Protein AF-A0A2G0CEU6-F1 (afdb_monomer_lite)

Secondary structure (DSSP, 8-state):
-------B-SSPEEEEEEETTSS-HHHHHHHHHHHHHHHHHHHHHH-S--S-HHHHHHHHHHHHHHHHHHHHHHHHHHHH--SS--GGGSHHHHHHHHHHHHHHHHTTS-EEEEEEE-SSEEEEEEE-SSTT--B-HHHHHHHHHHHHHHHHHHHTT-TT---EEEEEEEE-

Foldseek 3Di:
DDFCLDWFAQDKKKKKWWWDWLAPPVRVVVLVVVLVVQLVVLCVVLDVDDPDPVSVVVSVVSNVVSVVVSVVVVVVRSVPRPDDAQLLVPVVLVVLLVVLVVVCVVVQLWAWDDWDGGRTMIITIIHRPDNGDTHRSLVSVVVSLVVSVQVSCVVVVNPPDRTTDPDMHMDD

Structure (mmCIF, N/CA/C/O backbone):
data_AF-A0A2G0CEU6-F1
#
_entry.id   AF-A0A2G0CEU6-F1
#
loop_
_atom_site.group_PDB
_atom_site.id
_atom_site.type_symbol
_atom_site.label_atom_id
_atom_site.label_alt_id
_atom_site.label_comp_id
_atom_site.label_asym_id
_atom_site.label_entity_id
_atom_site.label_seq_id
_atom_site.pdbx_PDB_ins_code
_atom_site.Cartn_x
_atom_site.Cartn_y
_atom_site.Cartn_z
_atom_site.occupancy
_atom_site.B_iso_or_equiv
_atom_site.auth_seq_id
_atom_site.auth_comp_id
_atom_site.auth_asym_id
_atom_site.auth_atom_id
_atom_site.pdbx_PDB_model_num
ATOM 1 N N . MET A 1 1 ? 9.074 -14.676 -6.698 1.00 38.03 1 MET A N 1
ATOM 2 C CA . MET A 1 1 ? 8.589 -13.423 -7.306 1.00 38.03 1 MET A CA 1
ATOM 3 C C . MET A 1 1 ? 8.573 -12.384 -6.207 1.00 38.03 1 MET A C 1
ATOM 5 O O . MET A 1 1 ? 7.624 -12.331 -5.429 1.00 38.03 1 MET A O 1
ATOM 9 N N . GLU A 1 2 ? 9.701 -11.699 -6.066 1.00 34.56 2 GLU A N 1
ATOM 10 C CA . GLU A 1 2 ? 9.838 -10.519 -5.222 1.00 34.56 2 GLU A CA 1
ATOM 11 C C . GLU A 1 2 ? 9.307 -9.341 -6.026 1.00 34.56 2 GLU A C 1
ATOM 13 O O . GLU A 1 2 ? 9.771 -9.082 -7.135 1.00 34.56 2 GLU A O 1
ATOM 18 N N . PHE A 1 3 ? 8.280 -8.682 -5.498 1.00 52.75 3 PHE A N 1
ATOM 19 C CA . PHE A 1 3 ? 8.016 -7.302 -5.878 1.00 52.75 3 PHE A CA 1
ATOM 20 C C . PHE A 1 3 ? 9.259 -6.506 -5.495 1.00 52.75 3 PHE A C 1
ATOM 22 O O . PHE A 1 3 ? 9.892 -6.822 -4.474 1.00 52.75 3 PHE A O 1
ATOM 29 N N . LYS A 1 4 ? 9.643 -5.554 -6.346 1.00 54.44 4 LYS A N 1
ATOM 30 C CA . LYS A 1 4 ? 10.689 -4.590 -6.031 1.00 54.44 4 LYS A CA 1
ATOM 31 C C . LYS A 1 4 ? 10.110 -3.711 -4.928 1.00 54.44 4 LYS A C 1
ATOM 33 O O . LYS A 1 4 ? 9.631 -2.646 -5.238 1.00 54.44 4 LYS A O 1
ATOM 38 N N . ASN A 1 5 ? 10.122 -4.230 -3.694 1.00 63.56 5 ASN A N 1
ATOM 39 C CA . ASN A 1 5 ? 9.814 -3.539 -2.444 1.00 63.56 5 ASN A CA 1
ATOM 40 C C . ASN A 1 5 ? 10.901 -2.480 -2.225 1.00 63.56 5 ASN A C 1
ATOM 42 O O . ASN A 1 5 ? 11.690 -2.604 -1.284 1.00 63.56 5 ASN A O 1
ATOM 46 N N . CYS A 1 6 ? 11.036 -1.568 -3.185 1.00 71.12 6 CYS A N 1
ATOM 47 C CA . CYS A 1 6 ? 12.029 -0.517 -3.193 1.00 71.12 6 CYS A CA 1
ATOM 48 C C . CYS A 1 6 ? 11.751 0.369 -1.993 1.00 71.12 6 CYS A C 1
ATOM 50 O O . CYS A 1 6 ? 10.603 0.564 -1.594 1.00 71.12 6 CYS A O 1
ATOM 52 N N . ASP A 1 7 ? 12.812 0.869 -1.377 1.00 86.06 7 ASP A N 1
ATOM 53 C CA . ASP A 1 7 ? 12.618 1.820 -0.304 1.00 86.06 7 ASP A CA 1
ATOM 54 C C . ASP A 1 7 ? 11.961 3.085 -0.863 1.00 86.06 7 ASP A C 1
ATOM 56 O O . ASP A 1 7 ? 12.231 3.503 -1.987 1.00 86.06 7 ASP A O 1
ATOM 60 N N . ILE A 1 8 ? 11.068 3.668 -0.072 1.00 89.44 8 ILE A N 1
ATOM 61 C CA . ILE A 1 8 ? 10.282 4.830 -0.467 1.00 89.44 8 ILE A CA 1
ATOM 62 C C . ILE A 1 8 ? 11.226 6.032 -0.482 1.00 89.44 8 ILE A C 1
ATOM 64 O O . ILE A 1 8 ? 11.751 6.415 0.568 1.00 89.44 8 ILE A O 1
ATOM 68 N N . THR A 1 9 ? 11.436 6.602 -1.665 1.00 92.56 9 THR A N 1
ATOM 69 C CA . THR A 1 9 ? 12.214 7.824 -1.910 1.00 92.56 9 THR A CA 1
ATOM 70 C C . THR A 1 9 ? 11.265 8.987 -2.204 1.00 92.56 9 THR A C 1
ATOM 72 O O . THR A 1 9 ? 10.069 8.901 -1.932 1.00 92.56 9 THR A O 1
ATOM 75 N N . ARG A 1 10 ? 11.772 10.096 -2.754 1.00 91.75 10 ARG A N 1
ATOM 76 C CA . ARG A 1 10 ? 10.947 11.233 -3.179 1.00 91.75 10 ARG A CA 1
ATOM 77 C C . ARG A 1 10 ? 9.967 10.891 -4.311 1.00 91.75 10 ARG A C 1
ATOM 79 O O . ARG A 1 10 ? 8.963 11.587 -4.453 1.00 91.75 10 ARG A O 1
ATOM 86 N N . ASP A 1 11 ? 10.236 9.843 -5.085 1.00 90.00 11 ASP A N 1
ATOM 87 C CA . ASP A 1 11 ? 9.323 9.393 -6.132 1.00 90.00 11 ASP A CA 1
ATOM 88 C C . ASP A 1 11 ? 8.077 8.754 -5.507 1.00 90.00 11 ASP A C 1
ATOM 90 O O . ASP A 1 11 ? 8.147 8.007 -4.528 1.00 90.00 11 ASP A O 1
ATOM 94 N N . ALA A 1 12 ? 6.908 9.106 -6.042 1.00 90.12 12 ALA A N 1
ATOM 95 C CA . ALA A 1 12 ? 5.639 8.676 -5.478 1.00 90.12 12 ALA A CA 1
ATOM 96 C C . ALA A 1 12 ? 5.393 7.191 -5.756 1.00 90.12 12 ALA A C 1
ATOM 98 O O . ALA A 1 12 ? 5.243 6.784 -6.902 1.00 90.12 12 ALA A O 1
ATOM 99 N N . VAL A 1 13 ? 5.244 6.412 -4.689 1.00 90.19 13 VAL A N 1
ATOM 100 C CA . VAL A 1 13 ? 4.971 4.981 -4.741 1.00 90.19 13 VAL A CA 1
ATOM 101 C C . VAL A 1 13 ? 3.499 4.713 -4.445 1.00 90.19 13 VAL A C 1
ATOM 103 O O . VAL A 1 13 ? 2.932 5.188 -3.454 1.00 90.19 13 VAL A O 1
ATOM 106 N N . HIS A 1 14 ? 2.868 3.898 -5.285 1.00 91.00 14 HIS A N 1
ATOM 107 C CA . HIS A 1 14 ? 1.523 3.383 -5.064 1.00 91.00 14 HIS A CA 1
ATOM 108 C C . HIS A 1 14 ? 1.570 1.988 -4.431 1.00 91.00 14 HIS A C 1
ATOM 110 O O . HIS A 1 14 ? 1.962 1.010 -5.063 1.00 91.00 14 HIS A O 1
ATOM 116 N N . ILE A 1 15 ? 1.123 1.893 -3.180 1.00 91.31 15 ILE A N 1
ATOM 117 C CA . ILE A 1 15 ? 1.107 0.673 -2.374 1.00 91.31 15 ILE A CA 1
ATOM 118 C C . ILE A 1 15 ? -0.297 0.079 -2.337 1.00 91.31 15 ILE A C 1
ATOM 120 O O . ILE A 1 15 ? -1.258 0.747 -1.955 1.00 91.31 15 ILE A O 1
ATOM 124 N N . ILE A 1 16 ? -0.393 -1.221 -2.614 1.00 91.69 16 ILE A N 1
ATOM 125 C CA . ILE A 1 16 ? -1.625 -2.003 -2.518 1.00 91.69 16 ILE A CA 1
ATOM 126 C C . ILE A 1 16 ? -1.421 -3.159 -1.541 1.00 91.69 16 ILE A C 1
ATOM 128 O O . ILE A 1 16 ? -0.546 -4.017 -1.704 1.00 91.69 16 ILE A O 1
ATOM 132 N N . TYR A 1 17 ? -2.256 -3.226 -0.507 1.00 93.62 17 TYR A N 1
ATOM 133 C CA . TYR A 1 17 ? -2.253 -4.338 0.444 1.00 93.62 17 TYR A CA 1
ATOM 134 C C . TYR A 1 17 ? -3.670 -4.759 0.817 1.00 93.62 17 TYR A C 1
ATOM 136 O O . TYR A 1 17 ? -4.619 -3.987 0.763 1.00 93.62 17 TYR A O 1
ATOM 144 N N . ARG A 1 18 ? -3.828 -6.035 1.179 1.00 93.88 18 ARG A N 1
ATOM 145 C CA . ARG A 1 18 ? -5.142 -6.688 1.220 1.00 93.88 18 ARG A CA 1
ATOM 146 C C . ARG A 1 18 ? -5.360 -7.547 2.454 1.00 93.88 18 ARG A C 1
ATOM 148 O O . ARG A 1 18 ? -4.405 -8.048 3.065 1.00 93.88 18 ARG A O 1
ATOM 155 N N . LEU A 1 19 ? -6.627 -7.798 2.761 1.00 94.75 19 LEU A N 1
ATOM 156 C CA . LEU A 1 19 ? -7.017 -8.747 3.792 1.00 94.75 19 LEU A CA 1
ATOM 157 C C . LEU A 1 19 ? -6.581 -10.177 3.443 1.00 94.75 19 LEU A 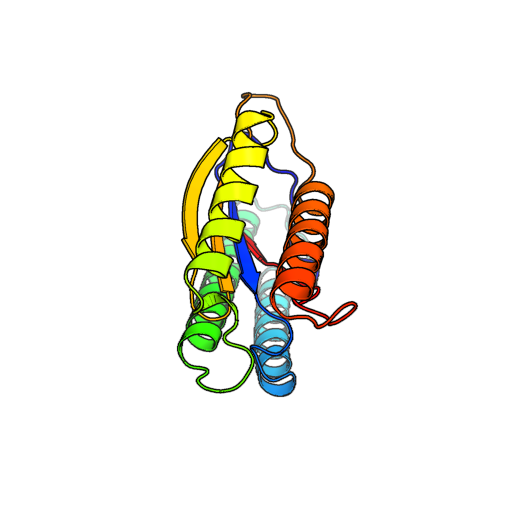C 1
ATOM 159 O O . LEU A 1 19 ? -6.558 -10.618 2.292 1.00 94.75 19 LEU A O 1
ATOM 163 N N . HIS A 1 20 ? -6.229 -10.936 4.471 1.00 92.62 20 HIS A N 1
ATOM 164 C CA . HIS A 1 20 ? -5.881 -12.337 4.335 1.00 92.62 20 HIS A CA 1
ATOM 165 C C . HIS A 1 20 ? -7.091 -13.153 3.881 1.00 92.62 20 HIS A C 1
ATOM 167 O O . HIS A 1 20 ? -8.071 -13.251 4.610 1.00 92.62 20 HIS A O 1
ATOM 173 N N . GLY A 1 21 ? -6.989 -13.800 2.722 1.00 89.62 21 GLY A N 1
ATOM 174 C CA . GLY A 1 21 ? -8.073 -14.615 2.175 1.00 89.62 21 GLY A CA 1
ATOM 175 C C . GLY A 1 21 ? -9.051 -13.848 1.282 1.00 89.62 21 GLY A C 1
ATOM 176 O O . GLY A 1 21 ? -10.041 -14.438 0.879 1.00 89.62 21 GLY A O 1
ATOM 177 N N . SER A 1 22 ? -8.783 -12.584 0.917 1.00 91.06 22 SER A N 1
ATOM 178 C CA . SER A 1 22 ? -9.638 -11.846 -0.039 1.00 91.06 22 SER A CA 1
ATOM 179 C C . SER A 1 22 ? -9.495 -12.286 -1.504 1.00 91.06 22 SER A C 1
ATOM 181 O O . SER A 1 22 ? -10.197 -11.798 -2.369 1.00 91.06 22 SER A O 1
ATOM 183 N N . ILE A 1 23 ? -8.565 -13.198 -1.800 1.00 87.56 23 ILE A N 1
ATOM 184 C CA . ILE A 1 23 ? -8.329 -13.788 -3.123 1.00 87.56 23 ILE A CA 1
ATOM 185 C C . ILE A 1 23 ? -8.108 -15.264 -2.844 1.00 87.56 23 ILE A C 1
ATOM 187 O O . ILE A 1 23 ? -7.155 -15.565 -2.105 1.00 87.56 23 ILE A O 1
ATOM 191 N N . PR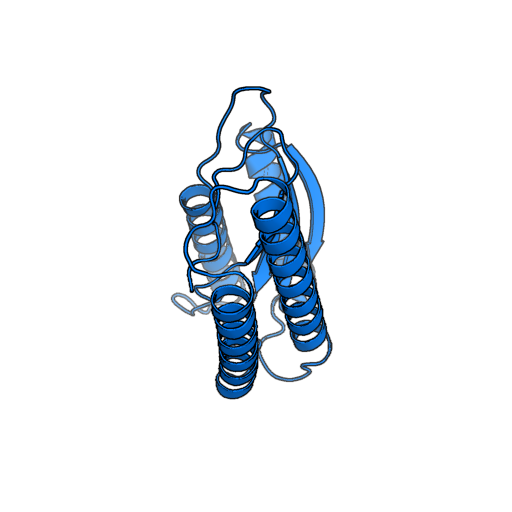O A 1 24 ? -8.950 -16.151 -3.401 1.00 86.62 24 PRO A N 1
ATOM 192 C CA . PRO A 1 24 ? -8.742 -17.586 -3.359 1.00 86.62 24 PRO A CA 1
ATOM 193 C C . PRO A 1 24 ? -7.342 -17.946 -3.842 1.00 86.62 24 PRO A C 1
ATOM 195 O O . PRO A 1 24 ? -6.873 -17.437 -4.861 1.00 86.62 24 PRO A O 1
ATOM 198 N N . GLN A 1 25 ? -6.679 -18.842 -3.114 1.00 83.00 25 GLN A N 1
ATOM 199 C CA . GLN A 1 25 ? -5.290 -19.209 -3.382 1.00 83.00 25 GLN A CA 1
ATOM 200 C C . GLN A 1 25 ? -5.073 -19.623 -4.844 1.00 83.00 25 GLN A C 1
ATOM 202 O O . GLN A 1 25 ? -4.159 -19.112 -5.483 1.00 83.00 25 GLN A O 1
ATOM 207 N N . HIS A 1 26 ? -5.970 -20.446 -5.393 1.00 85.00 26 HIS A N 1
ATOM 208 C CA . HIS A 1 26 ? -5.873 -20.923 -6.770 1.00 85.00 26 HIS A CA 1
ATOM 209 C C . HIS A 1 26 ? -5.934 -19.789 -7.812 1.00 85.00 26 HIS A C 1
ATOM 211 O O . HIS A 1 26 ? -5.172 -19.821 -8.772 1.00 85.00 26 HIS A O 1
ATOM 217 N N . LEU A 1 27 ? -6.773 -18.758 -7.624 1.00 86.69 27 LEU A N 1
ATOM 218 C CA . LEU A 1 27 ? -6.846 -17.615 -8.550 1.00 86.69 27 LEU A CA 1
ATOM 219 C C . LEU A 1 27 ? -5.576 -16.763 -8.480 1.00 86.69 27 LEU A C 1
ATOM 221 O O . LEU A 1 27 ? -5.024 -16.374 -9.509 1.00 86.69 27 LEU A O 1
ATOM 225 N N . GLY A 1 28 ? -5.076 -16.519 -7.265 1.00 85.00 28 GLY A N 1
ATOM 226 C CA . GLY A 1 28 ? -3.816 -15.804 -7.070 1.00 85.00 28 GLY A CA 1
ATOM 227 C C . GLY A 1 28 ? -2.618 -16.551 -7.667 1.00 85.00 28 GLY A C 1
ATOM 228 O O . GLY A 1 28 ? -1.733 -15.932 -8.255 1.00 85.00 28 GLY A O 1
ATOM 229 N N . GLU A 1 29 ? -2.594 -17.879 -7.550 1.00 86.44 29 GLU A N 1
ATOM 230 C CA . GLU A 1 29 ? -1.561 -18.735 -8.140 1.00 86.44 29 GLU A CA 1
ATOM 231 C C . GLU A 1 29 ? -1.633 -18.755 -9.665 1.00 86.44 29 GLU A C 1
ATOM 233 O O . GLU A 1 29 ? -0.603 -18.584 -10.312 1.00 86.44 29 GLU A O 1
ATOM 238 N N . GLN A 1 30 ? -2.827 -18.896 -10.246 1.00 89.12 30 GLN A N 1
ATOM 239 C CA . GLN A 1 30 ? -3.016 -18.858 -11.698 1.00 89.12 30 GLN A CA 1
ATOM 240 C C . GLN A 1 30 ? -2.514 -17.542 -12.296 1.00 89.12 30 GLN A C 1
ATOM 242 O O . GLN A 1 30 ? -1.749 -17.559 -13.262 1.00 89.12 30 GLN A O 1
ATOM 247 N N . LEU A 1 31 ? -2.879 -16.408 -11.691 1.00 88.19 31 LEU A N 1
ATOM 248 C CA . LEU A 1 31 ? -2.432 -15.098 -12.159 1.00 88.19 31 LEU A CA 1
ATOM 249 C C . LEU A 1 31 ? -0.907 -14.945 -12.027 1.00 88.19 31 LEU A C 1
ATOM 251 O O . LEU A 1 31 ? -0.249 -14.480 -12.957 1.00 88.19 31 LEU A O 1
ATOM 255 N N . ALA A 1 32 ? -0.323 -15.406 -10.915 1.00 87.00 32 ALA A N 1
ATOM 256 C CA . ALA A 1 32 ? 1.124 -15.374 -10.704 1.00 87.00 32 ALA A CA 1
ATOM 257 C C . ALA A 1 32 ? 1.895 -16.286 -11.677 1.00 87.00 32 ALA A C 1
ATOM 259 O O . ALA A 1 32 ? 2.993 -15.936 -12.110 1.00 87.00 32 ALA A O 1
ATOM 260 N N . ILE A 1 33 ? 1.344 -17.453 -12.024 1.00 90.88 33 ILE A N 1
ATOM 261 C CA . ILE A 1 33 ? 1.918 -18.360 -13.027 1.00 90.88 33 ILE A CA 1
ATOM 262 C C . ILE A 1 33 ? 1.845 -17.719 -14.413 1.00 90.88 33 ILE A C 1
ATOM 264 O O . ILE A 1 33 ? 2.844 -17.724 -15.129 1.00 90.88 33 ILE A O 1
ATOM 268 N N . SER A 1 34 ? 0.694 -17.144 -14.778 1.00 91.38 34 SER A N 1
ATOM 269 C CA . SER A 1 34 ? 0.511 -16.451 -16.058 1.00 91.38 34 SER A CA 1
ATOM 270 C C . SER A 1 34 ? 1.527 -15.326 -16.231 1.00 91.38 34 SER A C 1
ATOM 272 O O . SER A 1 34 ? 2.171 -15.243 -17.273 1.00 91.38 34 SER A O 1
ATOM 274 N N . TYR A 1 35 ? 1.706 -14.494 -15.205 1.00 90.44 35 TYR A N 1
ATOM 275 C CA . TYR A 1 35 ? 2.687 -13.415 -15.238 1.00 90.44 35 TYR A CA 1
ATOM 276 C C . TYR A 1 35 ? 4.118 -13.932 -15.349 1.00 90.44 35 TYR A C 1
ATOM 278 O O . TYR A 1 35 ? 4.883 -13.439 -16.169 1.00 90.44 35 TYR A O 1
ATOM 286 N N . ARG A 1 36 ? 4.480 -14.950 -14.558 1.00 91.25 36 ARG A N 1
ATOM 287 C CA . ARG A 1 36 ? 5.831 -15.520 -14.596 1.00 91.25 36 ARG A CA 1
ATOM 288 C C . ARG A 1 36 ? 6.177 -16.042 -15.987 1.00 91.25 36 ARG A C 1
ATOM 290 O O . ARG A 1 36 ? 7.234 -15.708 -16.496 1.00 91.25 36 ARG A O 1
ATOM 297 N N . ARG A 1 37 ? 5.256 -16.779 -16.614 1.00 93.44 37 ARG A N 1
ATOM 298 C CA . ARG A 1 37 ? 5.432 -17.287 -17.981 1.00 93.44 37 ARG A CA 1
ATOM 299 C C . ARG A 1 37 ? 5.592 -16.162 -18.997 1.00 93.44 37 ARG A C 1
ATOM 301 O O . ARG A 1 37 ? 6.454 -16.242 -19.859 1.00 93.44 37 ARG A O 1
ATOM 308 N N . ALA A 1 38 ? 4.769 -15.119 -18.897 1.00 92.19 38 ALA A N 1
ATOM 309 C CA . ALA A 1 38 ? 4.867 -13.973 -19.792 1.00 92.19 38 ALA A CA 1
ATOM 310 C C . ALA A 1 38 ? 6.194 -13.220 -19.608 1.00 92.19 38 ALA A C 1
ATOM 312 O O . ALA A 1 38 ? 6.806 -12.810 -20.587 1.00 92.19 38 ALA A O 1
ATOM 313 N N . ARG A 1 39 ? 6.675 -13.093 -18.367 1.00 91.44 39 ARG A N 1
ATOM 314 C CA . ARG A 1 39 ? 7.960 -12.462 -18.065 1.00 91.44 39 ARG A CA 1
ATOM 315 C C . ARG A 1 39 ? 9.131 -13.288 -18.591 1.00 91.44 39 ARG A C 1
ATOM 317 O O . ARG A 1 39 ? 10.009 -12.731 -19.235 1.00 91.44 39 ARG A O 1
ATOM 324 N N . GLU A 1 40 ? 9.120 -14.598 -18.355 1.00 91.69 40 GLU A N 1
ATOM 325 C CA . GLU A 1 40 ? 10.117 -15.530 -18.898 1.00 91.69 40 GLU A CA 1
ATOM 326 C C . GLU A 1 40 ? 10.148 -15.465 -20.433 1.00 91.69 40 GLU A C 1
ATOM 328 O O . GLU A 1 40 ? 11.223 -15.462 -21.022 1.00 91.69 40 GLU A O 1
ATOM 333 N N . ALA A 1 41 ? 8.992 -15.337 -21.094 1.00 92.06 41 ALA A N 1
ATOM 334 C CA . ALA A 1 41 ? 8.934 -15.174 -22.546 1.00 92.06 41 ALA A CA 1
ATOM 335 C C . ALA A 1 41 ? 9.616 -13.881 -23.027 1.00 92.06 41 ALA A C 1
ATOM 337 O O . ALA A 1 41 ? 10.344 -13.930 -24.012 1.00 92.06 41 ALA A O 1
ATOM 338 N N . VAL A 1 42 ? 9.442 -12.759 -22.316 1.00 91.00 42 VAL A N 1
ATOM 339 C CA . VAL A 1 42 ? 10.152 -11.497 -22.610 1.00 91.00 42 VAL A CA 1
ATOM 340 C C . VAL A 1 42 ? 11.658 -11.653 -22.376 1.00 91.00 42 VAL A C 1
ATOM 342 O O . VAL A 1 42 ? 12.462 -11.220 -23.193 1.00 91.00 42 VAL A O 1
ATOM 345 N N . GLU A 1 43 ? 12.066 -12.310 -21.289 1.00 88.62 43 GLU A N 1
ATOM 346 C CA . GLU A 1 43 ? 13.487 -12.568 -21.012 1.00 88.62 43 GLU A CA 1
ATOM 347 C C . GLU A 1 43 ? 14.134 -13.454 -22.098 1.00 88.62 43 GLU A C 1
ATOM 349 O O . GLU A 1 43 ? 15.285 -13.229 -22.466 1.00 88.62 43 GLU A O 1
ATOM 354 N N . VAL A 1 44 ? 13.393 -14.415 -22.661 1.00 89.12 44 VAL A N 1
ATOM 355 C CA . VAL A 1 44 ? 13.847 -15.245 -23.792 1.00 89.12 44 VAL A CA 1
ATOM 356 C C . VAL A 1 44 ? 13.870 -14.464 -25.110 1.00 89.12 44 VAL A C 1
ATOM 358 O O . VAL A 1 44 ? 14.806 -14.629 -25.885 1.00 89.12 44 VAL A O 1
ATOM 361 N N . GLU A 1 45 ? 12.867 -13.621 -25.367 1.00 88.44 45 GLU A N 1
ATOM 362 C CA . GLU A 1 45 ? 12.743 -12.812 -26.590 1.00 88.44 45 GLU A CA 1
ATOM 363 C C . GLU A 1 45 ? 13.905 -11.823 -26.754 1.00 88.44 45 GLU A C 1
ATOM 365 O O . GLU A 1 45 ? 14.482 -11.726 -27.834 1.00 88.44 45 GLU A O 1
ATOM 370 N N . PHE A 1 46 ? 14.270 -11.122 -25.677 1.00 86.25 46 PHE A N 1
ATOM 371 C CA . PHE A 1 46 ? 15.306 -10.081 -25.696 1.00 86.25 46 PHE A CA 1
ATOM 372 C C . PHE A 1 46 ? 16.695 -10.582 -25.265 1.00 86.25 46 PHE A C 1
ATOM 374 O O . PHE A 1 46 ? 17.678 -9.853 -25.387 1.00 86.25 46 PHE A O 1
ATOM 381 N N . GLY A 1 47 ? 16.795 -11.814 -24.759 1.00 79.56 47 GLY A N 1
ATOM 382 C CA . GLY A 1 47 ? 18.023 -12.353 -24.180 1.00 79.56 47 GLY A CA 1
ATOM 383 C C . GLY A 1 47 ? 18.320 -11.835 -22.764 1.00 79.56 47 GLY A C 1
ATOM 384 O O . GLY A 1 47 ? 17.742 -10.861 -22.264 1.00 79.56 47 GLY A O 1
ATOM 385 N N . ILE A 1 48 ? 19.236 -12.526 -22.079 1.00 67.62 48 ILE A N 1
ATOM 386 C CA . ILE A 1 48 ? 19.565 -12.252 -20.670 1.00 67.62 48 ILE A CA 1
ATOM 387 C C . ILE A 1 48 ? 20.363 -10.946 -20.546 1.00 67.62 48 ILE A C 1
ATOM 389 O O . ILE A 1 48 ? 20.033 -10.123 -19.693 1.00 67.62 48 ILE A O 1
ATOM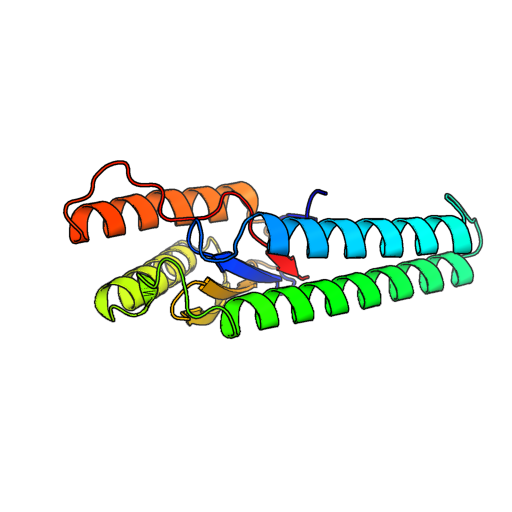 393 N N . GLU A 1 49 ? 21.326 -10.723 -21.441 1.00 67.88 49 GLU A N 1
ATOM 394 C CA . GLU A 1 49 ? 22.191 -9.541 -21.481 1.00 67.88 49 GLU A CA 1
ATOM 395 C C . GLU A 1 49 ? 22.380 -9.079 -22.929 1.00 67.88 49 GLU A C 1
ATOM 397 O O . GLU A 1 49 ? 22.635 -9.888 -23.823 1.00 67.88 49 GLU A O 1
ATOM 402 N N . THR A 1 50 ? 22.264 -7.772 -23.147 1.00 70.88 50 THR A N 1
ATOM 403 C CA . THR A 1 50 ? 22.587 -7.107 -24.409 1.00 70.88 50 THR A CA 1
ATOM 404 C C . THR A 1 50 ? 23.383 -5.845 -24.104 1.00 70.88 50 THR A C 1
ATOM 406 O O . THR A 1 50 ? 23.133 -5.175 -23.105 1.00 70.88 50 THR A O 1
ATOM 409 N N . THR A 1 51 ? 24.360 -5.526 -24.947 1.00 73.75 51 THR A N 1
ATOM 410 C CA . THR A 1 51 ? 25.120 -4.267 -24.883 1.00 73.75 51 THR A CA 1
ATOM 411 C C . THR A 1 51 ? 24.462 -3.150 -25.693 1.00 73.75 51 THR A C 1
ATOM 413 O O . THR A 1 51 ? 24.984 -2.041 -25.736 1.00 73.75 51 THR A O 1
ATOM 416 N N . ASP A 1 52 ? 23.357 -3.452 -26.377 1.00 86.38 52 ASP A N 1
ATOM 417 C CA . ASP A 1 52 ? 22.599 -2.487 -27.164 1.00 86.38 52 ASP A CA 1
ATOM 418 C C . ASP A 1 52 ? 21.563 -1.781 -26.279 1.00 86.38 52 ASP A C 1
ATOM 420 O O . ASP A 1 52 ? 20.567 -2.384 -25.861 1.00 86.38 52 ASP A O 1
ATOM 424 N N . ASP A 1 53 ? 21.804 -0.495 -26.018 1.00 86.75 53 ASP A N 1
ATOM 425 C CA . ASP A 1 53 ? 20.950 0.357 -25.187 1.00 86.75 53 ASP A CA 1
ATOM 426 C C . ASP A 1 53 ? 19.494 0.400 -25.682 1.00 86.75 53 ASP A C 1
ATOM 428 O O . ASP A 1 53 ? 18.569 0.464 -24.871 1.00 86.75 53 ASP A O 1
ATOM 432 N N . LEU A 1 54 ? 19.260 0.322 -27.000 1.00 87.12 54 LEU A N 1
ATOM 433 C CA . LEU A 1 54 ? 17.908 0.346 -27.561 1.00 87.12 54 LEU A CA 1
ATOM 434 C C . LEU A 1 54 ? 17.157 -0.951 -27.246 1.00 87.12 54 LEU A C 1
ATOM 436 O O . LEU A 1 54 ? 15.973 -0.912 -26.906 1.00 87.12 54 LEU A O 1
ATOM 440 N N . ILE A 1 55 ? 17.835 -2.097 -27.344 1.00 86.19 55 ILE A N 1
ATOM 441 C CA . ILE A 1 55 ? 17.245 -3.408 -27.037 1.00 86.19 55 ILE A CA 1
ATOM 442 C C . ILE A 1 55 ? 16.960 -3.514 -25.535 1.00 86.19 55 ILE A C 1
ATOM 444 O O . ILE A 1 55 ? 15.888 -3.986 -25.148 1.00 86.19 55 ILE A O 1
ATOM 448 N N . GLU A 1 56 ? 17.871 -3.034 -24.684 1.00 86.94 56 GLU A N 1
ATOM 449 C CA . GLU A 1 56 ? 17.646 -3.014 -23.235 1.00 86.94 56 GLU A CA 1
ATOM 450 C C . GLU 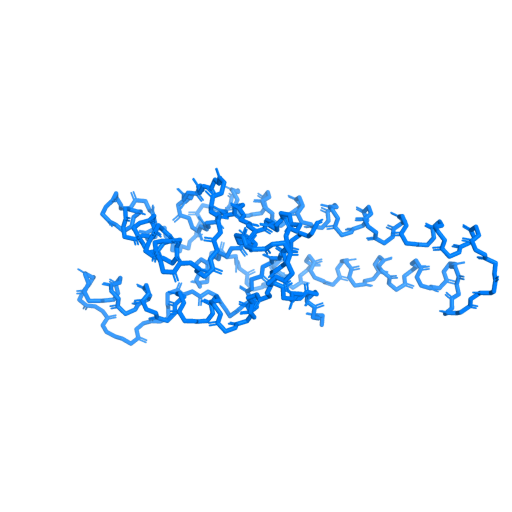A 1 56 ? 16.478 -2.089 -22.868 1.00 86.94 56 GLU A C 1
ATOM 452 O O . GLU A 1 56 ? 15.608 -2.479 -22.089 1.00 86.94 56 GLU A O 1
ATOM 457 N N . GLN A 1 57 ? 16.375 -0.907 -23.485 1.00 88.25 57 GLN A N 1
ATOM 458 C CA . GLN A 1 57 ? 15.232 -0.019 -23.274 1.00 88.25 57 GLN A CA 1
ATOM 459 C C . GLN A 1 57 ? 13.909 -0.684 -23.691 1.00 88.25 57 GLN A C 1
ATOM 461 O O . GLN A 1 57 ? 12.948 -0.681 -22.920 1.00 88.25 57 GLN A O 1
ATOM 466 N N . GLN A 1 58 ? 13.860 -1.320 -24.867 1.00 90.44 58 GLN A N 1
ATOM 467 C CA . GLN A 1 58 ? 12.670 -2.043 -25.333 1.00 90.44 58 GLN A CA 1
ATOM 468 C C . GLN A 1 58 ? 12.267 -3.176 -24.381 1.00 90.44 58 GLN A C 1
ATOM 470 O O . GLN A 1 58 ? 11.080 -3.356 -24.092 1.00 90.44 58 GLN A O 1
ATOM 475 N N . LYS A 1 59 ? 13.246 -3.918 -23.853 1.00 89.50 59 LYS A N 1
ATOM 476 C CA . LYS A 1 59 ? 13.029 -4.964 -22.848 1.00 89.50 59 LYS A CA 1
ATOM 477 C C . LYS A 1 59 ? 12.444 -4.385 -21.560 1.00 89.50 59 LYS A C 1
ATOM 479 O O . LYS A 1 59 ? 11.454 -4.917 -21.055 1.00 89.50 59 LYS A O 1
ATOM 484 N N . GLN A 1 60 ? 13.006 -3.292 -21.042 1.00 87.94 60 GLN A N 1
ATOM 485 C CA . GLN A 1 60 ? 12.508 -2.616 -19.837 1.00 87.94 60 GLN A CA 1
ATOM 486 C C . GLN A 1 60 ? 11.069 -2.117 -20.024 1.00 87.94 60 GLN A C 1
ATOM 488 O O . GLN A 1 60 ? 10.218 -2.373 -19.169 1.00 87.94 60 GLN A O 1
ATOM 493 N N . ASP A 1 61 ? 10.762 -1.492 -21.162 1.00 89.69 61 ASP A N 1
ATOM 494 C CA . ASP A 1 61 ? 9.409 -1.032 -21.491 1.00 89.69 61 ASP A CA 1
ATOM 495 C C . ASP A 1 61 ? 8.427 -2.207 -21.587 1.00 89.69 61 ASP A C 1
ATOM 497 O O . ASP A 1 61 ? 7.297 -2.144 -21.090 1.00 89.69 61 ASP A O 1
ATOM 501 N N . ARG A 1 62 ? 8.855 -3.331 -22.174 1.00 91.38 62 ARG A N 1
ATOM 502 C CA . ARG A 1 62 ? 8.034 -4.542 -22.271 1.00 91.38 62 ARG A CA 1
ATOM 503 C C . ARG A 1 62 ? 7.741 -5.149 -20.901 1.00 91.38 62 ARG A C 1
ATOM 505 O O . ARG A 1 62 ? 6.596 -5.521 -20.635 1.00 91.38 62 ARG A O 1
ATOM 512 N N . LEU A 1 63 ? 8.747 -5.223 -20.031 1.00 89.69 63 LEU A N 1
ATOM 513 C CA . LEU A 1 63 ? 8.602 -5.702 -18.656 1.00 89.69 63 LEU A CA 1
ATOM 514 C C . LEU A 1 63 ? 7.699 -4.782 -17.827 1.00 89.69 63 LEU A C 1
ATOM 516 O O . LEU A 1 63 ? 6.849 -5.284 -17.090 1.00 89.69 63 LEU A O 1
ATOM 520 N N . ARG A 1 64 ? 7.830 -3.459 -17.988 1.00 87.00 64 ARG A N 1
ATOM 521 C CA . ARG A 1 64 ? 6.965 -2.467 -17.337 1.00 87.00 64 ARG A CA 1
ATOM 522 C C . ARG A 1 64 ? 5.506 -2.654 -17.748 1.00 87.00 64 ARG A C 1
ATOM 524 O O . ARG A 1 64 ? 4.656 -2.820 -16.881 1.00 87.00 64 ARG A O 1
ATOM 531 N N . ASN A 1 65 ? 5.230 -2.735 -19.049 1.00 90.00 65 ASN A N 1
ATOM 532 C CA . ASN A 1 65 ? 3.876 -2.963 -19.565 1.00 90.00 65 ASN A CA 1
ATOM 533 C C . ASN A 1 65 ? 3.266 -4.270 -19.031 1.00 90.00 65 ASN A C 1
ATOM 535 O O . ASN A 1 65 ? 2.096 -4.313 -18.651 1.00 90.00 65 ASN A O 1
ATOM 539 N N . LEU A 1 66 ? 4.063 -5.342 -18.963 1.00 90.44 66 LEU A N 1
ATOM 540 C CA . LEU A 1 66 ? 3.608 -6.618 -18.415 1.00 90.44 66 LEU A CA 1
ATOM 541 C C . LEU A 1 66 ? 3.293 -6.522 -16.913 1.00 90.44 66 LEU A C 1
ATOM 543 O O . LEU A 1 66 ? 2.328 -7.126 -16.434 1.00 90.44 66 LEU A O 1
ATOM 547 N N . GLN A 1 67 ? 4.108 -5.781 -16.162 1.00 86.38 67 GLN A N 1
ATOM 548 C CA . GLN A 1 67 ? 3.877 -5.526 -14.743 1.00 86.38 67 GLN A CA 1
ATOM 549 C C . GLN A 1 67 ? 2.587 -4.731 -14.522 1.00 86.38 67 GLN A C 1
ATOM 551 O O . GLN A 1 67 ? 1.785 -5.120 -13.670 1.00 86.38 67 GLN A O 1
ATOM 556 N N . GLU A 1 68 ? 2.353 -3.684 -15.311 1.00 87.06 68 GLU A N 1
ATOM 557 C CA . GLU A 1 68 ? 1.125 -2.884 -15.262 1.00 87.06 68 GLU A CA 1
ATOM 558 C C . GLU A 1 68 ? -0.116 -3.725 -15.580 1.00 87.06 68 GLU A C 1
ATOM 560 O O . GLU A 1 68 ? -1.107 -3.677 -14.848 1.00 87.06 68 GLU A O 1
ATOM 565 N N . GLU A 1 69 ? -0.057 -4.569 -16.616 1.00 90.19 69 GLU A N 1
ATOM 566 C CA . GLU A 1 69 ? -1.161 -5.467 -16.963 1.00 90.19 69 GLU A CA 1
ATOM 567 C C . GLU A 1 69 ? -1.477 -6.445 -15.822 1.00 90.19 69 GLU A C 1
ATOM 569 O O . GLU A 1 69 ? -2.641 -6.683 -15.485 1.00 90.19 69 GLU A O 1
ATOM 574 N N . TYR A 1 70 ? -0.444 -7.015 -15.202 1.00 88.94 70 TYR A N 1
ATOM 575 C CA . TYR A 1 70 ? -0.618 -7.922 -14.075 1.00 88.94 70 TYR A CA 1
ATOM 576 C C . TYR A 1 70 ? -1.231 -7.226 -12.857 1.00 88.94 70 TYR A C 1
ATOM 578 O O . TYR A 1 70 ? -2.132 -7.797 -12.239 1.00 88.94 70 TYR A O 1
ATOM 586 N N . GLN A 1 71 ? -0.791 -6.008 -12.533 1.00 84.44 71 GLN A N 1
ATOM 587 C CA . GLN A 1 71 ? -1.358 -5.210 -11.444 1.00 84.44 71 GLN A CA 1
ATOM 588 C C . GLN A 1 71 ? -2.831 -4.885 -11.706 1.00 84.44 71 GLN A C 1
ATOM 590 O O . GLN A 1 71 ? -3.672 -5.157 -10.854 1.00 84.44 71 GLN A O 1
ATOM 595 N N . LEU A 1 72 ? -3.170 -4.433 -12.917 1.00 88.94 72 LEU A N 1
ATOM 596 C CA . LEU A 1 72 ? -4.555 -4.153 -13.293 1.00 88.94 72 LEU A CA 1
ATOM 597 C C . LEU A 1 72 ? -5.447 -5.394 -13.144 1.00 88.94 72 LEU A C 1
ATOM 599 O O . LEU A 1 72 ? -6.551 -5.316 -12.607 1.00 88.94 72 LEU A O 1
ATOM 603 N N . ARG A 1 73 ? -4.972 -6.563 -13.588 1.00 90.25 73 ARG A N 1
ATOM 604 C CA . ARG A 1 73 ? -5.700 -7.831 -13.412 1.00 90.25 73 ARG A CA 1
ATOM 605 C C . ARG A 1 73 ? -5.824 -8.224 -11.939 1.00 90.25 73 ARG A C 1
ATOM 607 O O . ARG A 1 73 ? -6.831 -8.819 -11.560 1.00 90.25 73 ARG A O 1
ATOM 614 N N . TYR A 1 74 ? -4.816 -7.923 -11.123 1.00 88.19 74 TYR A N 1
ATOM 615 C CA . TYR A 1 74 ? -4.830 -8.187 -9.687 1.00 88.19 74 TYR A CA 1
ATOM 616 C C . TYR A 1 74 ? -5.873 -7.331 -8.960 1.00 88.19 74 TYR A C 1
ATOM 618 O O . TYR A 1 74 ? -6.660 -7.865 -8.177 1.00 88.19 74 TYR A O 1
ATOM 626 N N . ASP A 1 75 ? -5.932 -6.038 -9.268 1.00 88.00 75 ASP A N 1
ATOM 627 C CA . ASP A 1 75 ? -6.905 -5.106 -8.692 1.00 88.00 75 ASP A CA 1
ATOM 628 C C . ASP A 1 75 ? -8.329 -5.449 -9.142 1.00 88.00 75 ASP A C 1
ATOM 630 O O . ASP A 1 75 ? -9.228 -5.609 -8.319 1.00 88.00 75 ASP A O 1
ATOM 634 N N . GLN A 1 76 ? -8.525 -5.741 -10.433 1.00 90.19 76 GLN A N 1
ATOM 635 C CA . GLN A 1 76 ? -9.813 -6.229 -10.938 1.00 90.19 76 GLN A CA 1
ATOM 636 C C . GLN A 1 76 ? -10.266 -7.521 -10.247 1.00 90.19 76 GLN A C 1
ATOM 638 O O . GLN A 1 76 ? -11.463 -7.739 -10.047 1.00 90.19 76 GLN A O 1
ATOM 643 N N . LEU A 1 77 ? -9.326 -8.405 -9.907 1.00 89.38 77 LEU A N 1
ATOM 644 C CA . LEU A 1 77 ? -9.631 -9.620 -9.164 1.00 89.38 77 LEU A CA 1
ATOM 645 C C . LEU A 1 77 ? -10.092 -9.286 -7.740 1.00 89.38 77 LEU A C 1
ATOM 647 O O . LEU A 1 77 ? -11.064 -9.876 -7.274 1.00 89.38 77 LEU A O 1
ATOM 651 N N . LEU A 1 78 ? -9.445 -8.331 -7.069 1.00 88.12 78 LEU A N 1
ATOM 652 C CA . LEU A 1 78 ? -9.859 -7.868 -5.742 1.00 88.12 78 LEU A CA 1
ATOM 653 C C . LEU A 1 78 ? -11.259 -7.254 -5.736 1.00 88.12 78 LEU A C 1
ATOM 655 O O . LEU A 1 78 ? -12.030 -7.549 -4.820 1.00 88.12 78 LEU A O 1
ATOM 659 N N . ASP A 1 79 ? -11.591 -6.462 -6.754 1.00 88.00 79 ASP A N 1
ATOM 660 C CA . ASP A 1 79 ? -12.889 -5.792 -6.874 1.00 88.00 79 ASP A CA 1
ATOM 661 C C . ASP A 1 79 ? -14.037 -6.763 -7.164 1.00 88.00 79 ASP A C 1
ATOM 663 O O . ASP A 1 79 ? -15.143 -6.621 -6.639 1.00 88.00 79 ASP A O 1
ATOM 667 N N . ARG A 1 80 ? -13.789 -7.773 -8.006 1.00 87.56 80 ARG A N 1
ATOM 668 C CA . ARG A 1 80 ? -14.824 -8.730 -8.434 1.00 87.56 80 ARG A CA 1
ATOM 669 C C . ARG A 1 80 ? -15.151 -9.774 -7.378 1.00 87.56 80 ARG A C 1
ATOM 671 O O . ARG A 1 80 ? -16.244 -10.342 -7.405 1.00 87.56 80 ARG A O 1
ATOM 678 N N . ILE A 1 81 ? -14.216 -10.073 -6.481 1.00 84.56 81 ILE A N 1
ATOM 679 C CA . ILE A 1 81 ? -14.408 -11.131 -5.495 1.00 84.56 81 ILE A CA 1
ATOM 680 C C . ILE A 1 81 ? -15.427 -10.691 -4.439 1.00 84.56 81 ILE A C 1
ATOM 682 O O . ILE A 1 81 ? -15.211 -9.793 -3.619 1.00 84.56 81 ILE A O 1
ATOM 686 N N . GLN A 1 82 ? -16.570 -11.373 -4.449 1.00 79.88 82 GLN A N 1
ATOM 687 C CA . GLN A 1 82 ? -17.636 -11.143 -3.478 1.00 79.88 82 GLN A CA 1
ATOM 688 C C . GLN A 1 82 ? -17.419 -11.903 -2.167 1.00 79.88 82 GLN A C 1
ATOM 690 O O . GLN A 1 82 ? -17.841 -11.448 -1.105 1.00 79.88 82 GLN A O 1
ATOM 695 N N . GLU A 1 83 ? -16.684 -13.008 -2.235 1.00 79.38 83 GLU A N 1
ATOM 696 C CA . GLU A 1 83 ? -16.434 -13.920 -1.125 1.00 79.38 83 GLU A CA 1
ATOM 697 C C . GLU A 1 83 ? -15.158 -13.569 -0.340 1.00 79.38 83 GLU A C 1
ATOM 699 O O . GLU A 1 83 ? -14.215 -12.974 -0.854 1.00 79.38 83 GLU A O 1
ATOM 704 N N . GLY A 1 84 ? -15.096 -13.971 0.928 1.00 84.88 84 GLY A N 1
ATOM 705 C CA . GLY A 1 84 ? -13.941 -13.716 1.794 1.00 84.88 84 GLY A CA 1
ATOM 706 C C . GLY A 1 84 ? -14.134 -12.525 2.740 1.00 84.88 84 GLY A C 1
ATOM 707 O O . GLY A 1 84 ? -15.245 -12.022 2.914 1.00 84.88 84 GLY A O 1
ATOM 708 N N . PRO A 1 85 ? -13.077 -12.107 3.456 1.00 89.88 85 PRO A N 1
ATOM 709 C CA . PRO A 1 85 ? -13.211 -11.105 4.501 1.00 89.88 85 PRO A CA 1
ATOM 710 C C . PRO A 1 85 ? -13.433 -9.711 3.912 1.00 89.88 85 PRO A C 1
ATOM 712 O O . PRO A 1 85 ? -12.668 -9.257 3.064 1.00 89.88 85 PRO A O 1
ATOM 715 N N . ARG A 1 86 ? -14.433 -9.016 4.454 1.00 92.75 86 ARG A N 1
ATOM 716 C CA . ARG A 1 86 ? -14.795 -7.629 4.128 1.00 92.75 86 ARG A CA 1
ATOM 717 C C . ARG A 1 86 ? -14.704 -6.720 5.356 1.00 92.75 86 ARG A C 1
ATOM 719 O O . ARG A 1 86 ? -15.551 -5.877 5.609 1.00 92.75 86 ARG A O 1
ATOM 726 N N . LEU A 1 87 ? -13.677 -6.941 6.182 1.00 94.06 87 LEU A N 1
ATOM 727 C CA . LEU A 1 87 ? -13.521 -6.238 7.466 1.00 94.06 87 LEU A CA 1
ATOM 728 C C . LEU A 1 87 ? -13.387 -4.726 7.295 1.00 94.06 87 LEU A C 1
ATOM 730 O O . LEU A 1 87 ? -13.691 -3.988 8.220 1.00 94.06 87 LEU A O 1
ATOM 734 N N . LEU A 1 88 ? -12.917 -4.278 6.131 1.00 95.81 88 LEU A N 1
ATOM 735 C CA . LEU A 1 88 ? -12.752 -2.866 5.842 1.00 95.81 88 LEU A CA 1
ATOM 736 C C . LEU A 1 88 ? -14.062 -2.221 5.374 1.00 95.81 88 LEU A C 1
ATOM 738 O O . LEU A 1 88 ? -14.028 -1.066 5.000 1.00 95.81 88 LEU A O 1
ATOM 742 N N . GLU A 1 89 ? -15.212 -2.904 5.353 1.00 95.12 89 GLU A N 1
ATOM 743 C CA . GLU A 1 89 ? -16.512 -2.235 5.155 1.00 95.12 89 GLU A CA 1
ATOM 744 C C . GLU A 1 89 ? -16.957 -1.464 6.402 1.00 95.12 89 GLU A C 1
ATOM 746 O O . GLU A 1 89 ? -17.656 -0.461 6.271 1.00 95.12 89 GLU A O 1
ATOM 751 N N . ASP A 1 90 ? -16.508 -1.894 7.587 1.00 96.31 90 ASP A N 1
ATOM 752 C CA . ASP A 1 90 ? -16.758 -1.222 8.86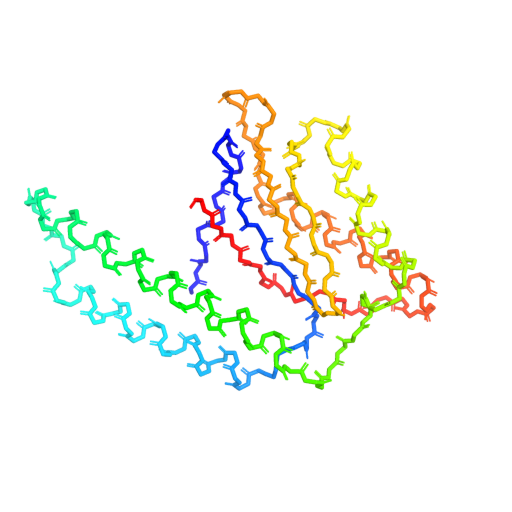2 1.00 96.31 90 ASP A CA 1
ATOM 753 C C . ASP A 1 90 ? -16.100 0.176 8.857 1.00 96.31 90 ASP A C 1
ATOM 755 O O . ASP A 1 90 ? -14.867 0.265 8.776 1.00 96.31 90 ASP A O 1
ATOM 759 N N . PRO A 1 91 ? -16.884 1.270 8.954 1.00 96.88 91 PRO A N 1
ATOM 760 C CA . PRO A 1 91 ? -16.365 2.636 8.914 1.00 96.88 91 PRO A CA 1
ATOM 761 C C . PRO A 1 91 ? -15.311 2.931 9.982 1.00 96.88 91 PRO A C 1
ATOM 763 O O . PRO A 1 91 ? -14.368 3.673 9.719 1.00 96.88 91 PRO A O 1
ATOM 766 N N . GLU A 1 92 ? -15.418 2.329 11.166 1.00 97.12 92 GLU A N 1
ATOM 767 C CA . GLU A 1 92 ? -14.435 2.528 12.231 1.00 97.12 92 GLU A CA 1
ATOM 768 C C . GLU A 1 92 ? -13.115 1.818 11.911 1.00 97.12 92 GLU A C 1
ATOM 770 O O . GLU A 1 92 ? -12.038 2.340 12.199 1.00 97.12 92 GLU A O 1
ATOM 775 N N . ILE A 1 93 ? -13.175 0.640 11.277 1.00 97.56 93 ILE A N 1
ATOM 776 C CA . ILE A 1 93 ? -11.966 -0.033 10.789 1.00 97.56 93 ILE A CA 1
ATOM 777 C C . ILE A 1 93 ? -11.347 0.771 9.643 1.00 97.56 93 ILE A C 1
ATOM 779 O O . ILE A 1 93 ? -10.127 0.922 9.623 1.00 97.56 93 ILE A O 1
ATOM 783 N N . LYS A 1 94 ? -12.149 1.324 8.721 1.00 97.50 94 LYS A N 1
ATOM 784 C CA . LYS A 1 94 ? -11.635 2.210 7.662 1.00 97.50 94 LYS A CA 1
ATOM 785 C C . LYS A 1 94 ? -10.900 3.409 8.242 1.00 97.50 94 LYS A C 1
ATOM 787 O O . LYS A 1 94 ? -9.768 3.670 7.842 1.00 97.50 94 LYS A O 1
ATOM 792 N N . GLN A 1 95 ? -11.527 4.095 9.195 1.00 98.00 95 GLN A N 1
ATOM 793 C CA . GLN A 1 95 ? -10.946 5.276 9.819 1.00 98.00 95 GLN A CA 1
ATOM 794 C C . GLN A 1 95 ? -9.630 4.937 10.519 1.00 98.00 95 GLN A C 1
ATOM 796 O O . GLN A 1 95 ? -8.641 5.622 10.308 1.00 98.00 95 GLN A O 1
ATOM 801 N N . LEU A 1 96 ? -9.566 3.807 11.227 1.00 98.06 96 LEU A N 1
ATOM 802 C CA . LEU A 1 96 ? -8.335 3.315 11.849 1.00 98.06 96 LEU A CA 1
ATOM 803 C C . LEU A 1 96 ? -7.187 3.141 10.842 1.00 98.06 96 LEU A C 1
ATOM 805 O O . LEU A 1 96 ? -6.036 3.431 11.172 1.00 98.06 96 LEU A O 1
ATOM 809 N N . ILE A 1 97 ? -7.467 2.663 9.623 1.00 98.25 97 ILE A N 1
ATOM 810 C CA . ILE A 1 97 ? -6.444 2.550 8.572 1.00 98.25 97 ILE A CA 1
ATOM 811 C C . ILE A 1 97 ? -5.958 3.925 8.119 1.00 98.25 97 ILE A C 1
ATOM 813 O O . ILE A 1 97 ? -4.749 4.114 7.970 1.00 98.25 97 ILE A O 1
ATOM 817 N N . ILE A 1 98 ? -6.886 4.856 7.896 1.00 98.31 98 ILE A N 1
ATOM 818 C CA . ILE A 1 98 ? -6.583 6.227 7.470 1.00 98.31 98 ILE A CA 1
ATOM 819 C C . ILE A 1 98 ? -5.748 6.927 8.545 1.00 98.31 98 ILE A C 1
ATOM 821 O O . ILE A 1 98 ? -4.653 7.404 8.254 1.00 98.31 98 ILE A O 1
ATOM 825 N N . ASP A 1 99 ? -6.205 6.890 9.795 1.00 98.31 99 ASP A N 1
ATOM 826 C CA . ASP A 1 99 ? -5.537 7.504 10.943 1.00 98.31 99 ASP A CA 1
ATOM 827 C C . ASP A 1 99 ? -4.113 6.980 11.113 1.00 98.31 99 ASP A C 1
ATOM 829 O O . ASP A 1 99 ? -3.200 7.747 11.410 1.00 98.31 99 ASP A O 1
ATOM 833 N N . GLN A 1 100 ? -3.887 5.682 10.887 1.00 98.19 100 GLN A N 1
ATOM 834 C CA . GLN A 1 100 ? -2.547 5.121 11.002 1.00 98.19 100 GLN A CA 1
ATOM 835 C C . GLN A 1 100 ? -1.592 5.632 9.912 1.00 98.19 100 GLN A C 1
ATOM 837 O O . GLN A 1 100 ? -0.408 5.828 10.191 1.00 98.19 100 GLN A O 1
ATOM 842 N N . TRP A 1 101 ? -2.071 5.849 8.685 1.00 98.31 101 TRP A N 1
ATOM 843 C CA . TRP A 1 101 ? -1.246 6.436 7.626 1.00 98.31 101 TRP A CA 1
ATOM 844 C C . TRP A 1 101 ? -0.945 7.908 7.890 1.00 98.31 101 TRP A C 1
ATOM 846 O O . TRP A 1 101 ? 0.214 8.303 7.801 1.00 98.31 101 TRP A O 1
ATOM 856 N N . LEU A 1 102 ? -1.945 8.679 8.319 1.00 98.06 102 LEU A N 1
ATOM 857 C CA . LEU A 1 102 ? -1.755 10.073 8.725 1.00 98.06 102 LEU A CA 1
ATOM 858 C C . LEU A 1 102 ? -0.820 10.191 9.937 1.00 98.06 102 LEU A C 1
ATOM 860 O O . LEU A 1 102 ? -0.020 11.114 10.028 1.00 98.06 102 LEU A O 1
ATOM 864 N N . PHE A 1 103 ? -0.850 9.225 10.855 1.00 97.81 103 PHE A N 1
ATOM 865 C CA . PHE A 1 103 ? 0.111 9.161 11.952 1.00 97.81 103 PHE A CA 1
ATOM 866 C C . PHE A 1 103 ? 1.544 8.906 11.460 1.00 97.81 103 PHE A C 1
ATOM 868 O O . PHE A 1 103 ? 2.487 9.491 11.990 1.00 97.81 103 PHE A O 1
ATOM 875 N N . ASN A 1 104 ? 1.735 8.047 10.452 1.00 96.94 104 ASN A N 1
ATOM 876 C CA . ASN A 1 104 ? 3.058 7.842 9.852 1.00 96.94 104 ASN A CA 1
ATOM 877 C C . ASN A 1 104 ? 3.562 9.125 9.168 1.00 96.94 104 ASN A C 1
ATOM 879 O O . ASN A 1 104 ? 4.747 9.440 9.283 1.00 96.94 104 ASN A O 1
ATOM 883 N N . GLU A 1 105 ? 2.664 9.880 8.532 1.00 97.44 105 GLU A N 1
ATOM 884 C CA . GLU A 1 105 ? 2.966 11.188 7.944 1.00 97.44 105 GLU A CA 1
ATOM 885 C C . GLU A 1 105 ? 3.355 12.231 8.995 1.00 97.44 105 GLU A C 1
ATOM 887 O O . GLU A 1 105 ? 4.409 12.851 8.892 1.00 97.44 105 GLU A O 1
ATOM 892 N N . GLN A 1 106 ? 2.585 12.356 10.078 1.00 97.38 106 GLN A N 1
ATOM 893 C CA . GLN A 1 106 ? 2.902 13.263 11.192 1.00 97.38 106 GLN A CA 1
ATOM 894 C C . GLN A 1 106 ? 4.258 12.966 11.843 1.00 97.38 106 GLN A C 1
ATOM 896 O O . GLN A 1 106 ? 4.884 13.849 12.427 1.00 97.38 106 GLN A O 1
ATOM 901 N N . ARG A 1 107 ? 4.721 11.716 11.759 1.00 96.06 107 ARG A N 1
ATOM 902 C CA . ARG A 1 107 ? 6.043 11.297 12.236 1.00 96.06 107 ARG A CA 1
ATOM 903 C C . ARG A 1 107 ? 7.173 11.563 11.239 1.00 96.06 107 ARG A C 1
ATOM 905 O O . ARG A 1 107 ? 8.311 11.222 11.555 1.00 96.06 107 ARG A O 1
ATOM 912 N N . GLY A 1 108 ? 6.869 12.116 10.068 1.00 95.25 108 GLY A N 1
ATOM 913 C CA . GLY A 1 108 ? 7.826 12.362 8.993 1.00 95.25 108 GLY A CA 1
ATOM 914 C C . GLY A 1 108 ? 8.339 11.087 8.327 1.00 95.25 108 GLY A C 1
ATOM 915 O O . GLY A 1 108 ? 9.398 11.116 7.717 1.00 95.25 108 GLY A O 1
ATOM 916 N N . LEU A 1 109 ? 7.640 9.951 8.465 1.00 95.12 109 LEU A N 1
ATOM 917 C CA . LEU A 1 109 ? 8.075 8.703 7.827 1.00 95.12 109 LEU A CA 1
ATOM 918 C C . LEU A 1 109 ? 7.744 8.686 6.332 1.00 95.12 109 LEU A C 1
ATOM 920 O O . LEU A 1 109 ? 8.429 8.027 5.560 1.00 95.12 109 LEU A O 1
ATOM 924 N N . VAL A 1 110 ? 6.663 9.353 5.939 1.00 96.56 110 VAL A N 1
ATOM 925 C CA . VAL A 1 110 ? 6.158 9.428 4.564 1.00 96.56 110 VAL A CA 1
ATOM 926 C C . VAL A 1 110 ? 5.387 10.735 4.382 1.00 96.56 110 VAL A C 1
ATOM 928 O O . VAL A 1 110 ? 4.938 11.323 5.357 1.00 96.56 110 VAL A O 1
ATOM 931 N N . GLU A 1 111 ? 5.207 11.168 3.145 1.00 97.38 111 GLU A N 1
ATOM 932 C CA . GLU A 1 111 ? 4.230 12.169 2.721 1.00 97.38 111 GLU A CA 1
ATOM 933 C C . GLU A 1 111 ? 3.098 11.422 2.010 1.00 97.38 111 GLU A C 1
ATOM 935 O O . GLU A 1 111 ? 3.358 10.673 1.067 1.00 97.38 111 GLU A O 1
ATOM 940 N N . VAL A 1 112 ? 1.855 11.557 2.476 1.00 97.88 112 VAL A N 1
ATOM 941 C CA . VAL A 1 112 ? 0.712 10.806 1.948 1.00 97.88 112 VAL A CA 1
ATOM 942 C C . VAL A 1 112 ? -0.086 11.680 0.988 1.00 97.88 112 VAL A C 1
ATOM 944 O O . VAL A 1 112 ? -0.711 12.661 1.375 1.00 97.88 112 VAL A O 1
ATOM 947 N N . TYR A 1 113 ? -0.144 11.273 -0.278 1.00 97.62 113 TYR A N 1
ATOM 948 C CA . TYR A 1 113 ? -0.907 11.979 -1.307 1.00 97.62 113 TYR A CA 1
ATOM 949 C C . TYR A 1 113 ? -2.359 11.516 -1.389 1.00 97.62 113 TYR A C 1
ATOM 951 O O . TYR A 1 113 ? -3.262 12.322 -1.608 1.00 97.62 113 TYR A O 1
ATOM 959 N N . ALA A 1 114 ? -2.600 10.212 -1.238 1.00 97.69 114 ALA A N 1
ATOM 960 C CA . ALA A 1 114 ? -3.945 9.653 -1.297 1.00 97.69 114 ALA A CA 1
ATOM 961 C C . ALA A 1 114 ? -4.054 8.335 -0.530 1.00 97.69 114 ALA A C 1
ATOM 963 O O . ALA A 1 114 ? -3.129 7.524 -0.518 1.00 97.69 114 ALA A O 1
ATOM 964 N N . ILE A 1 115 ? -5.231 8.088 0.049 1.00 98.19 115 ILE A N 1
ATOM 965 C CA . ILE A 1 115 ? -5.601 6.814 0.672 1.00 98.19 115 ILE A CA 1
ATOM 966 C C . ILE A 1 115 ? -6.982 6.418 0.147 1.00 98.19 115 ILE A C 1
ATOM 968 O O . ILE A 1 115 ? -7.926 7.200 0.238 1.00 98.19 115 ILE A O 1
ATOM 972 N N . SER A 1 116 ? -7.121 5.187 -0.343 1.00 97.25 116 SER A N 1
ATOM 973 C CA . SER A 1 116 ? -8.418 4.584 -0.659 1.00 97.25 116 SER A CA 1
ATOM 974 C C . SER A 1 116 ? -8.568 3.252 0.066 1.00 97.25 116 SER A C 1
ATOM 976 O O . SER A 1 116 ? -7.794 2.318 -0.143 1.00 97.25 116 SER A O 1
ATOM 978 N N . VAL A 1 117 ? -9.568 3.167 0.946 1.00 97.31 117 VAL A N 1
ATOM 979 C CA . VAL A 1 117 ? -9.885 1.954 1.709 1.00 97.31 117 VAL A CA 1
ATOM 980 C C . VAL A 1 117 ? -11.112 1.277 1.099 1.00 97.31 117 VAL A C 1
ATOM 982 O O . VAL A 1 117 ? -12.257 1.686 1.329 1.00 97.31 117 VAL A O 1
ATOM 985 N N . MET A 1 118 ? -10.855 0.217 0.335 1.00 95.19 118 MET A N 1
ATOM 986 C CA . MET A 1 118 ? -11.866 -0.662 -0.253 1.00 95.19 118 MET A CA 1
ATOM 987 C C . MET A 1 118 ? -12.324 -1.702 0.780 1.00 95.19 118 MET A C 1
ATOM 989 O O . MET A 1 118 ? -11.770 -1.790 1.870 1.00 95.19 118 MET A O 1
ATOM 993 N N . SER A 1 119 ? -13.340 -2.512 0.471 1.00 94.69 119 SER A N 1
ATOM 994 C CA . SER A 1 119 ? -13.919 -3.482 1.426 1.00 94.69 119 SER A CA 1
ATOM 995 C C . SER A 1 119 ? -12.944 -4.580 1.878 1.00 94.69 119 SER A C 1
ATOM 997 O O . SER A 1 119 ? -13.059 -5.111 2.988 1.00 94.69 119 SER A O 1
ATOM 999 N N . ASN A 1 120 ? -11.974 -4.931 1.033 1.00 94.38 120 ASN A N 1
ATOM 1000 C CA . ASN A 1 120 ? -11.064 -6.058 1.245 1.00 94.38 120 ASN A CA 1
ATOM 1001 C C . ASN A 1 120 ? -9.577 -5.735 0.969 1.00 94.38 120 ASN A C 1
ATOM 1003 O O . ASN A 1 120 ? -8.720 -6.613 1.150 1.00 94.38 120 ASN A O 1
ATOM 1007 N N . HIS A 1 121 ? -9.259 -4.503 0.562 1.00 95.19 121 HIS A N 1
ATOM 1008 C CA . HIS A 1 121 ? -7.904 -4.021 0.296 1.00 95.19 121 HIS A CA 1
ATOM 1009 C C . HIS A 1 121 ? -7.791 -2.498 0.448 1.00 95.19 121 HIS A C 1
ATOM 1011 O O . HIS A 1 121 ? -8.782 -1.804 0.657 1.00 95.19 121 HIS A O 1
ATOM 1017 N N . VAL A 1 122 ? -6.562 -1.994 0.405 1.00 96.38 122 VAL A N 1
ATOM 1018 C CA . VAL A 1 122 ? -6.228 -0.584 0.588 1.00 96.38 122 VAL A CA 1
ATOM 1019 C C . VAL A 1 122 ? -5.209 -0.178 -0.464 1.00 96.38 122 VAL A C 1
ATOM 1021 O O . VAL A 1 122 ? -4.232 -0.901 -0.671 1.00 96.38 122 VAL A O 1
ATOM 1024 N N . HIS A 1 123 ? -5.430 0.992 -1.049 1.00 95.69 123 HIS A N 1
ATOM 1025 C CA . HIS A 1 123 ? -4.490 1.712 -1.896 1.00 95.69 123 HIS A CA 1
ATOM 1026 C C . HIS A 1 123 ? -3.949 2.920 -1.142 1.00 95.69 123 HIS A C 1
ATOM 1028 O O . HIS A 1 123 ? -4.719 3.644 -0.502 1.00 95.69 123 HIS A O 1
ATOM 1034 N N . VAL A 1 124 ? -2.644 3.155 -1.231 1.00 96.38 124 VAL A N 1
ATOM 1035 C CA . VAL A 1 124 ? -2.007 4.363 -0.703 1.00 96.38 124 VAL A CA 1
ATOM 1036 C C . VAL A 1 124 ? -0.992 4.878 -1.699 1.00 96.38 124 VAL A C 1
ATOM 1038 O O . VAL A 1 124 ? -0.155 4.113 -2.161 1.00 96.38 124 VAL A O 1
ATOM 1041 N N . LEU A 1 125 ? -1.068 6.165 -2.013 1.00 95.88 125 LEU A N 1
ATOM 1042 C CA . LEU A 1 125 ? -0.069 6.874 -2.796 1.00 95.88 125 LEU A CA 1
ATOM 1043 C C . LEU A 1 125 ? 0.730 7.758 -1.843 1.00 95.88 125 LEU A C 1
ATOM 1045 O O . LEU A 1 125 ? 0.142 8.596 -1.156 1.00 95.88 125 LEU A O 1
ATOM 1049 N N . LEU A 1 126 ? 2.039 7.546 -1.774 1.00 95.81 126 LEU A N 1
ATOM 1050 C CA . LEU A 1 126 ? 2.916 8.253 -0.845 1.00 95.81 126 LEU A CA 1
ATOM 1051 C C . LEU A 1 126 ? 4.337 8.384 -1.390 1.00 95.81 126 LEU A C 1
ATOM 1053 O O . LEU A 1 126 ? 4.714 7.670 -2.309 1.00 95.81 126 LEU A O 1
ATOM 1057 N N . ALA A 1 127 ? 5.124 9.271 -0.802 1.00 95.75 127 ALA A N 1
ATOM 1058 C CA . ALA A 1 127 ? 6.555 9.407 -1.057 1.00 95.75 127 ALA A CA 1
ATOM 1059 C C . ALA A 1 127 ? 7.301 9.643 0.260 1.00 95.75 127 ALA A C 1
ATOM 1061 O O . ALA A 1 127 ? 6.702 9.726 1.333 1.00 95.75 127 ALA A O 1
ATOM 1062 N N . HIS A 1 128 ? 8.618 9.767 0.196 1.00 96.31 128 HIS A N 1
ATOM 1063 C CA . HIS A 1 128 ? 9.421 10.309 1.275 1.00 96.31 128 HIS A CA 1
ATOM 1064 C C . HIS A 1 128 ? 9.261 11.842 1.300 1.00 96.31 128 HIS A C 1
ATOM 1066 O O . HIS A 1 128 ? 9.295 12.466 0.231 1.00 96.31 128 HIS A O 1
ATOM 1072 N N . PRO A 1 129 ? 9.085 12.471 2.480 1.00 94.69 129 PRO A N 1
ATOM 1073 C CA . PRO A 1 129 ? 8.922 13.924 2.574 1.00 94.69 129 PRO A CA 1
ATOM 1074 C C . PRO A 1 129 ? 10.206 14.686 2.208 1.00 94.69 129 PRO A C 1
ATOM 1076 O O . PRO A 1 129 ? 10.142 15.746 1.590 1.00 94.69 129 PRO A O 1
ATOM 1079 N N . ASP A 1 130 ? 11.372 14.131 2.549 1.00 93.75 130 ASP A N 1
ATOM 1080 C CA . ASP A 1 130 ? 12.680 14.715 2.231 1.00 93.75 130 ASP A CA 1
ATOM 1081 C C . ASP A 1 130 ? 13.222 14.236 0.875 1.00 93.75 130 ASP A C 1
ATOM 1083 O O . ASP A 1 130 ? 13.187 13.041 0.587 1.00 93.75 130 ASP A O 1
ATOM 1087 N N . GLU A 1 131 ? 13.809 15.152 0.096 1.00 89.38 131 GLU A N 1
ATOM 1088 C CA . GLU A 1 131 ? 14.373 14.916 -1.249 1.00 89.38 131 GLU A CA 1
ATOM 1089 C C . GLU A 1 131 ? 15.400 13.774 -1.307 1.00 89.38 131 GLU A C 1
ATOM 1091 O O . GLU A 1 131 ? 15.396 12.984 -2.247 1.00 89.38 131 GLU A O 1
ATOM 1096 N N . TYR A 1 132 ? 16.246 13.660 -0.282 1.00 91.75 132 TYR A N 1
ATOM 1097 C CA . TYR A 1 132 ? 17.304 12.644 -0.186 1.00 91.75 132 TYR A CA 1
ATOM 1098 C C . TYR A 1 132 ? 17.000 11.563 0.853 1.00 91.75 132 TYR A C 1
ATOM 1100 O O . TYR A 1 132 ? 17.875 10.769 1.204 1.00 91.75 132 TYR A O 1
ATOM 1108 N N . GLY A 1 133 ? 15.793 11.580 1.414 1.00 91.25 133 GLY A N 1
ATOM 1109 C CA . GLY A 1 133 ? 15.417 10.644 2.453 1.00 91.25 133 GLY A CA 1
ATOM 1110 C C . GLY A 1 133 ? 14.902 9.328 1.883 1.00 91.25 133 GLY A C 1
ATOM 1111 O O . GLY A 1 133 ? 14.500 9.228 0.722 1.00 91.25 133 GLY A O 1
ATOM 1112 N N . VAL A 1 134 ? 14.971 8.296 2.717 1.00 93.12 134 VAL A N 1
ATOM 1113 C CA . VAL A 1 134 ? 14.647 6.925 2.342 1.00 93.12 134 VAL A CA 1
ATOM 1114 C C . VAL A 1 134 ? 13.912 6.267 3.497 1.00 93.12 134 VAL A C 1
ATOM 1116 O O . VAL A 1 134 ? 14.453 6.142 4.599 1.00 93.12 134 VAL A O 1
ATOM 1119 N N . THR A 1 135 ? 12.698 5.794 3.229 1.00 92.88 135 THR A N 1
ATOM 1120 C CA . THR A 1 135 ? 11.910 5.028 4.193 1.00 92.88 135 THR A CA 1
ATOM 1121 C C . THR A 1 135 ? 11.882 3.565 3.781 1.00 92.88 135 THR A C 1
ATOM 1123 O O . THR A 1 135 ? 11.325 3.241 2.730 1.00 92.88 135 THR A O 1
ATOM 1126 N N . PRO A 1 136 ? 12.409 2.648 4.615 1.00 92.25 136 PRO A N 1
ATOM 1127 C CA . PRO A 1 136 ? 12.437 1.242 4.254 1.00 92.25 136 PRO A CA 1
ATOM 1128 C C . PRO A 1 136 ? 11.029 0.666 4.099 1.00 92.25 136 PRO A C 1
ATOM 1130 O O . PRO A 1 136 ? 10.305 0.505 5.093 1.00 92.25 136 PRO A O 1
ATOM 1133 N N . PHE A 1 137 ? 10.643 0.325 2.866 1.00 90.19 137 PHE A N 1
ATOM 1134 C CA . PHE A 1 137 ? 9.265 -0.045 2.522 1.00 90.19 137 PHE A CA 1
ATOM 1135 C C . PHE A 1 137 ? 8.778 -1.222 3.363 1.00 90.19 137 PHE A C 1
ATOM 1137 O O . PHE A 1 137 ? 7.706 -1.178 3.975 1.00 90.19 137 PHE A O 1
ATOM 1144 N N . ARG A 1 138 ? 9.599 -2.279 3.443 1.00 89.06 138 ARG A N 1
ATOM 1145 C CA . ARG A 1 138 ? 9.245 -3.504 4.169 1.00 89.06 138 ARG A CA 1
ATOM 1146 C C . ARG A 1 138 ? 9.010 -3.207 5.648 1.00 89.06 138 ARG A C 1
ATOM 1148 O O . ARG A 1 138 ? 8.000 -3.638 6.199 1.00 89.06 138 ARG A O 1
ATOM 1155 N N . SER A 1 139 ? 9.900 -2.438 6.269 1.00 91.62 139 SER A N 1
ATOM 1156 C CA . SER A 1 139 ? 9.811 -2.089 7.689 1.00 91.62 139 SER A CA 1
ATOM 1157 C C . SER A 1 139 ? 8.572 -1.248 7.990 1.00 91.62 139 SER A C 1
ATOM 1159 O O . SER A 1 139 ? 7.847 -1.553 8.941 1.00 91.62 139 SER A O 1
ATOM 1161 N N . LEU A 1 140 ? 8.299 -0.227 7.168 1.00 94.50 140 LEU A N 1
ATOM 1162 C CA . LEU A 1 140 ? 7.119 0.627 7.306 1.00 94.50 140 LEU A CA 1
ATOM 1163 C C . LEU A 1 140 ? 5.837 -0.198 7.179 1.00 94.50 140 LEU A C 1
ATOM 1165 O O . LEU A 1 140 ? 4.976 -0.163 8.062 1.00 94.50 140 LEU A O 1
ATOM 1169 N N . LEU A 1 14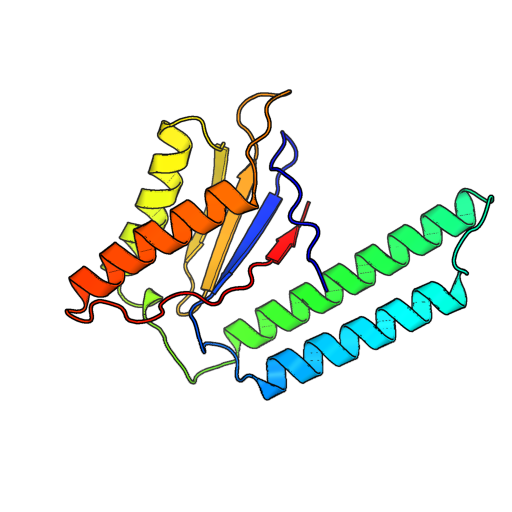1 ? 5.719 -0.979 6.105 1.00 93.88 141 LEU A N 1
ATOM 1170 C CA . LEU A 1 141 ? 4.491 -1.696 5.799 1.00 93.88 141 LEU A CA 1
ATOM 1171 C C . LEU A 1 141 ? 4.239 -2.864 6.762 1.00 93.88 141 LEU A C 1
ATOM 1173 O O . LEU A 1 141 ? 3.094 -3.109 7.148 1.00 93.88 141 LEU A O 1
ATOM 1177 N N . GLU A 1 142 ? 5.279 -3.573 7.206 1.00 93.19 142 GLU A N 1
ATOM 1178 C CA . GLU A 1 142 ? 5.151 -4.601 8.244 1.00 93.19 142 GLU A CA 1
ATOM 1179 C C . GLU A 1 142 ? 4.748 -4.000 9.592 1.00 93.19 142 GLU A C 1
ATOM 1181 O O . GLU A 1 142 ? 3.870 -4.548 10.268 1.00 93.19 142 GLU A O 1
ATOM 1186 N N . ALA A 1 143 ? 5.337 -2.864 9.981 1.00 95.25 143 ALA A N 1
ATOM 1187 C CA . ALA A 1 143 ? 4.948 -2.150 11.193 1.00 95.25 143 ALA A CA 1
ATOM 1188 C C . ALA A 1 143 ? 3.482 -1.697 11.122 1.00 95.25 143 ALA A C 1
ATOM 1190 O O . ALA A 1 143 ? 2.712 -2.007 12.036 1.00 95.25 143 ALA A O 1
ATOM 1191 N N . HIS A 1 144 ? 3.084 -1.074 10.009 1.00 97.06 144 HIS A N 1
ATOM 1192 C CA . HIS A 1 144 ? 1.714 -0.640 9.733 1.00 97.06 144 HIS A CA 1
ATOM 1193 C C . HIS A 1 144 ? 0.719 -1.801 9.817 1.00 97.06 144 HIS A C 1
ATOM 1195 O O . HIS A 1 144 ? -0.236 -1.764 10.596 1.00 97.06 144 HIS A O 1
ATOM 1201 N N . LYS A 1 145 ? 0.964 -2.887 9.075 1.00 95.44 145 LYS A N 1
ATOM 1202 C CA . LYS A 1 145 ? 0.085 -4.068 9.039 1.00 95.44 145 LYS A CA 1
ATOM 1203 C C . LYS A 1 145 ? -0.004 -4.748 10.400 1.00 95.44 145 LYS A C 1
ATOM 1205 O O . LYS A 1 145 ? -1.087 -5.149 10.819 1.00 95.44 145 LYS A O 1
ATOM 1210 N N . ARG A 1 146 ? 1.109 -4.880 11.122 1.00 95.31 146 ARG A N 1
ATOM 1211 C CA . ARG A 1 146 ? 1.129 -5.495 12.457 1.00 95.31 146 ARG A CA 1
ATOM 1212 C C . ARG A 1 146 ? 0.342 -4.669 13.470 1.00 95.31 146 ARG A C 1
ATOM 1214 O O . ARG A 1 146 ? -0.431 -5.238 14.243 1.00 95.31 146 ARG A O 1
ATOM 1221 N N . TYR A 1 147 ? 0.534 -3.352 13.473 1.00 96.88 147 TYR A N 1
ATOM 1222 C CA . TYR A 1 147 ? -0.163 -2.455 14.387 1.00 96.88 147 TYR A CA 1
ATOM 1223 C C . TYR A 1 147 ? -1.670 -2.433 14.105 1.00 96.88 147 TYR A C 1
ATOM 1225 O O . TYR A 1 147 ? -2.471 -2.735 14.992 1.00 96.88 147 TYR A O 1
ATOM 1233 N N . THR A 1 148 ? -2.061 -2.206 12.849 1.00 97.62 148 THR A N 1
ATOM 1234 C CA . THR A 1 148 ? -3.475 -2.190 12.440 1.00 97.62 148 THR A CA 1
ATOM 1235 C C . THR A 1 148 ? -4.157 -3.541 12.656 1.00 97.62 148 THR A C 1
ATOM 1237 O O . THR A 1 148 ? -5.279 -3.579 13.153 1.00 97.62 148 THR A O 1
ATOM 1240 N N . ALA A 1 149 ? -3.481 -4.669 12.400 1.00 96.88 149 ALA A N 1
ATOM 1241 C CA . ALA A 1 149 ? -4.035 -5.995 12.686 1.00 96.88 149 ALA A CA 1
ATOM 1242 C C . ALA A 1 149 ? -4.337 -6.191 14.176 1.00 96.88 149 ALA A C 1
ATOM 1244 O O . ALA A 1 149 ? -5.373 -6.755 14.524 1.00 96.88 149 ALA A O 1
ATOM 1245 N N . ARG A 1 150 ? -3.455 -5.716 15.068 1.00 96.75 150 ARG A N 1
ATOM 1246 C CA . ARG A 1 150 ? -3.697 -5.766 16.518 1.00 96.75 150 ARG A CA 1
ATOM 1247 C C . ARG A 1 150 ? -4.927 -4.957 16.908 1.00 96.75 150 ARG A C 1
ATOM 1249 O O . ARG A 1 150 ? -5.735 -5.455 17.687 1.00 96.75 150 ARG A O 1
ATOM 1256 N N . LEU A 1 151 ? -5.073 -3.742 16.380 1.00 96.56 151 LEU A N 1
ATOM 1257 C CA . LEU A 1 151 ? -6.218 -2.889 16.692 1.00 96.56 151 LEU A CA 1
ATOM 1258 C C . LEU A 1 151 ? -7.533 -3.463 16.147 1.00 96.56 151 LEU A C 1
ATOM 1260 O O . LEU A 1 151 ? -8.511 -3.536 16.885 1.00 96.56 151 LEU A O 1
ATOM 1264 N N . ILE A 1 152 ? -7.533 -3.961 14.908 1.00 96.81 152 ILE A N 1
ATOM 1265 C CA . ILE A 1 152 ? -8.693 -4.631 14.300 1.00 96.81 152 ILE A CA 1
ATOM 1266 C C . ILE A 1 152 ? -9.103 -5.850 15.127 1.00 96.81 152 ILE A C 1
ATOM 1268 O O . ILE A 1 152 ? -10.270 -6.008 15.472 1.00 96.81 152 ILE A O 1
ATOM 1272 N N . ASN A 1 153 ? -8.147 -6.701 15.499 1.00 96.38 153 ASN A N 1
ATOM 1273 C CA . ASN A 1 153 ? -8.430 -7.883 16.310 1.00 96.38 153 ASN A CA 1
ATOM 1274 C C . ASN A 1 153 ? -8.963 -7.532 17.699 1.00 96.38 153 ASN A C 1
ATOM 1276 O O . ASN A 1 153 ? -9.836 -8.237 18.198 1.00 96.38 153 ASN A O 1
ATOM 1280 N N . LYS A 1 154 ? -8.464 -6.451 18.312 1.00 95.44 154 LYS A N 1
ATOM 1281 C CA . LYS A 1 154 ? -8.987 -5.939 19.582 1.00 95.44 154 LYS A CA 1
ATOM 1282 C C . LYS A 1 154 ? -10.432 -5.460 19.428 1.00 95.44 154 LYS A C 1
ATOM 1284 O O . LYS A 1 154 ? -11.263 -5.808 20.255 1.00 95.44 154 LYS A O 1
ATOM 1289 N N . LYS A 1 155 ? -10.737 -4.704 18.369 1.00 94.31 155 LYS A N 1
ATOM 1290 C CA . LYS A 1 155 ? -12.095 -4.211 18.086 1.00 94.31 155 LYS A CA 1
ATOM 1291 C C . LYS A 1 155 ? -13.089 -5.350 17.838 1.00 94.31 155 LYS A C 1
ATOM 1293 O O . LYS A 1 155 ? -14.234 -5.260 18.256 1.00 94.31 155 LYS A O 1
ATOM 1298 N N . LEU A 1 156 ? -12.650 -6.414 17.169 1.00 93.69 156 LEU A N 1
ATOM 1299 C CA . LEU A 1 156 ? -13.493 -7.562 16.823 1.00 93.69 156 LEU A CA 1
ATOM 1300 C C . LEU A 1 156 ? -13.552 -8.649 17.909 1.00 93.69 156 LEU A C 1
ATOM 1302 O O . LEU A 1 156 ? -14.145 -9.693 17.650 1.00 93.69 156 LEU A O 1
ATOM 1306 N N . ASP A 1 157 ? -12.896 -8.448 19.057 1.00 93.75 157 ASP A N 1
ATOM 1307 C CA . ASP A 1 157 ? -12.714 -9.453 20.117 1.00 93.75 157 ASP A CA 1
ATOM 1308 C C . ASP A 1 157 ? -12.195 -10.810 19.588 1.00 93.75 157 ASP A C 1
ATOM 1310 O O . ASP A 1 157 ? -12.647 -11.898 19.939 1.00 93.75 157 ASP A O 1
ATOM 1314 N N . ARG A 1 158 ? -11.244 -10.746 18.646 1.00 91.50 158 ARG A N 1
ATOM 1315 C CA . ARG A 1 158 ? -10.637 -11.910 17.973 1.00 91.50 158 ARG A CA 1
ATOM 1316 C C . ARG A 1 158 ? -9.109 -11.814 17.993 1.00 91.50 158 ARG A C 1
ATOM 1318 O O . ARG A 1 158 ? -8.491 -11.647 16.934 1.00 91.50 158 ARG A O 1
ATOM 1325 N N . PRO A 1 159 ? -8.468 -11.882 19.174 1.00 86.56 159 PRO A N 1
ATOM 1326 C CA . PRO A 1 159 ? -7.018 -11.765 19.287 1.00 86.56 159 PRO A CA 1
ATOM 1327 C C . PRO A 1 159 ? -6.293 -12.852 18.479 1.00 86.56 159 PRO A C 1
ATOM 1329 O O . PRO A 1 159 ? -6.762 -13.977 18.341 1.00 86.56 159 PRO A O 1
ATOM 1332 N N . GLY A 1 160 ? -5.134 -12.504 17.915 1.00 83.69 160 GLY A N 1
ATOM 1333 C CA . GLY A 1 160 ? -4.269 -13.444 17.188 1.00 83.69 160 GLY A CA 1
ATOM 1334 C C . GLY A 1 160 ? -4.722 -13.821 15.772 1.00 83.69 160 GLY A C 1
ATOM 1335 O O . GLY A 1 160 ? -3.957 -14.450 15.042 1.00 83.69 160 GLY A O 1
ATOM 1336 N N . ARG A 1 161 ? -5.916 -13.407 15.326 1.00 90.31 161 ARG A N 1
ATOM 1337 C CA . ARG A 1 161 ? -6.377 -13.683 13.959 1.00 90.31 161 ARG A CA 1
ATOM 1338 C C . ARG A 1 161 ? -5.484 -12.995 12.923 1.00 90.31 161 ARG A C 1
ATOM 1340 O O . ARG A 1 161 ? -5.140 -11.818 13.036 1.00 90.31 161 ARG A O 1
ATOM 1347 N N . ARG A 1 162 ? -5.169 -13.708 11.842 1.00 92.56 162 ARG A N 1
ATOM 1348 C CA . ARG A 1 162 ? -4.496 -13.117 10.683 1.00 92.56 162 ARG A CA 1
ATOM 1349 C C . ARG A 1 162 ? -5.448 -12.172 9.940 1.00 92.56 162 ARG A C 1
ATOM 1351 O O . ARG A 1 162 ? -6.432 -12.622 9.358 1.00 92.56 162 ARG A O 1
ATOM 1358 N N . VAL A 1 163 ? -5.134 -10.875 9.954 1.00 94.94 163 VAL A N 1
ATOM 1359 C CA . VAL A 1 163 ? -5.918 -9.832 9.266 1.00 94.94 163 VAL A CA 1
ATOM 1360 C C . VAL A 1 163 ? -5.417 -9.606 7.845 1.00 94.94 163 VAL A C 1
ATOM 1362 O O . VAL A 1 163 ? -6.213 -9.613 6.915 1.00 94.94 163 VAL A O 1
ATOM 1365 N N . TRP A 1 164 ? -4.104 -9.458 7.660 1.00 95.31 164 TRP A N 1
ATOM 1366 C CA . TRP A 1 164 ? -3.510 -9.087 6.375 1.00 95.31 164 TRP A CA 1
ATOM 1367 C C . TRP A 1 164 ? -2.845 -10.263 5.659 1.00 95.31 164 TRP A C 1
ATOM 1369 O O . TRP A 1 164 ? -2.241 -11.146 6.284 1.00 95.31 164 TRP A O 1
ATOM 1379 N N . ALA A 1 165 ? -2.909 -10.257 4.326 1.00 91.12 165 ALA A N 1
ATOM 1380 C CA . ALA A 1 165 ? -2.083 -11.135 3.505 1.00 91.12 165 ALA A CA 1
ATOM 1381 C C . ALA A 1 165 ? -0.592 -10.819 3.730 1.00 91.12 165 ALA A C 1
ATOM 1383 O O . ALA A 1 165 ? -0.240 -9.692 4.067 1.00 91.12 165 ALA A O 1
ATOM 1384 N N . SER A 1 166 ? 0.303 -11.798 3.566 1.00 82.12 166 SER A N 1
ATOM 1385 C CA . SER A 1 166 ? 1.752 -11.570 3.733 1.00 82.12 166 SER A CA 1
ATOM 1386 C C . SER A 1 166 ? 2.282 -10.610 2.674 1.00 82.12 166 SER A C 1
ATOM 1388 O O . SER A 1 166 ? 2.972 -9.654 3.009 1.00 82.12 166 SER A O 1
ATOM 1390 N N . LYS A 1 167 ? 1.893 -10.831 1.418 1.00 73.75 167 LYS A N 1
ATOM 1391 C CA . LYS A 1 167 ? 2.321 -10.021 0.278 1.00 73.75 167 LYS A CA 1
ATOM 1392 C C . LYS A 1 167 ? 1.605 -8.669 0.235 1.00 73.75 167 LYS A C 1
ATOM 1394 O O . LYS A 1 167 ? 0.448 -8.562 0.648 1.00 73.75 167 LYS A O 1
ATOM 1399 N N . ALA A 1 168 ? 2.317 -7.679 -0.278 1.00 65.25 168 ALA A N 1
ATOM 1400 C CA . ALA A 1 168 ? 1.816 -6.390 -0.724 1.00 65.25 168 ALA A CA 1
ATOM 1401 C C . ALA A 1 168 ? 2.439 -6.089 -2.093 1.00 65.25 168 ALA A C 1
ATOM 1403 O O . ALA A 1 168 ? 3.402 -6.760 -2.474 1.00 65.25 168 ALA A O 1
ATOM 1404 N N . PHE A 1 169 ? 1.849 -5.144 -2.811 1.00 64.56 169 PHE A N 1
ATOM 1405 C CA . PHE A 1 169 ? 2.301 -4.685 -4.117 1.00 64.56 169 PHE A CA 1
ATOM 1406 C C . PHE A 1 169 ? 2.676 -3.218 -4.015 1.00 64.56 169 PHE A C 1
ATOM 1408 O O . PHE A 1 169 ? 2.015 -2.470 -3.296 1.00 64.56 169 PHE A O 1
ATOM 1415 N N . ASP A 1 170 ? 3.695 -2.832 -4.758 1.00 55.38 170 ASP A N 1
ATOM 1416 C CA . ASP A 1 170 ? 4.146 -1.464 -4.922 1.00 55.38 170 ASP A CA 1
ATOM 1417 C C . ASP A 1 170 ? 4.404 -1.138 -6.401 1.00 55.38 170 ASP A C 1
ATOM 1419 O O . ASP A 1 170 ? 4.630 -2.030 -7.232 1.00 55.38 170 ASP A O 1
ATOM 1423 N N . ARG A 1 171 ? 4.270 0.146 -6.737 1.00 55.12 171 ARG A N 1
ATOM 1424 C CA . ARG A 1 171 ? 4.549 0.730 -8.051 1.00 55.12 171 ARG A CA 1
ATOM 1425 C C . ARG A 1 171 ? 5.276 2.052 -7.837 1.00 55.12 171 ARG A C 1
ATOM 1427 O O . ARG A 1 171 ? 4.684 2.923 -7.207 1.00 55.12 171 ARG A O 1
ATOM 1434 N N . ASP A 1 172 ? 6.477 2.159 -8.392 1.00 46.38 172 ASP A N 1
ATOM 1435 C CA . ASP A 1 172 ? 7.210 3.414 -8.602 1.00 46.38 172 ASP A CA 1
ATOM 1436 C C . ASP A 1 172 ? 6.718 4.114 -9.885 1.00 46.38 172 ASP A C 1
ATOM 1438 O O . ASP A 1 172 ? 6.316 3.391 -10.837 1.00 46.38 172 ASP A O 1
#

pLDDT: mean 88.97, std 10.89, range [34.56, 98.31]

Organism: NCBI:txid438751

InterPro domains:
  IPR002686 Transposase IS200-like [PF01797] (109-169)
  IPR036515 Transposase IS200-like superfamily [G3DSA:3.30.70.1290] (58-171)
  IPR036515 Transposase IS200-like superfamily [SSF143422] (88-169)

Radius of gyration: 17.84 Å; chains: 1; bounding box: 43×36×48 Å

Sequence (172 aa):
MEFKNCDITRDAVHIIYRLHGSIPQHLGEQLAISYRRAREAVEVEFGIETTDDLIEQQKQDRLRNLQEEYQLRYDQLLDRIQEGPRLLEDPEIKQLIIDQWLFNEQRGLVEVYAISVMSNHVHVLLAHPDEYGVTPFRSLLEAHKRYTARLINKKLDRPGRRVWASKAFDRD